Protein AF-A0A328P4G7-F1 (afdb_monomer_lite)

pLDDT: mean 78.97, std 15.6, range [40.06, 94.94]

Foldseek 3Di:
DDDDDPPCDDDDLRPDDPVVNVVVVVVVVVCCVVVVVDDDDDPVNVVVVVVVVCVVVVVPVVVVVVVVVVVVVVVVVVVDDPPDDPDDDDDDDDDD

InterPro domains:
  IPR019626 Stress-induced protein, KGG, repeat [PF10685] (12-33)
  IPR052590 Stress and Virulence-Associated Domain-Containing Protein [PTHR36569] (12-79)

Structure (mmCIF, N/CA/C/O backbone):
data_AF-A0A328P4G7-F1
#
_entry.id   AF-A0A328P4G7-F1
#
loop_
_atom_site.group_PDB
_atom_site.id
_atom_site.type_symbol
_atom_site.label_atom_id
_atom_site.label_alt_id
_atom_site.label_comp_id
_atom_site.label_asym_id
_atom_site.label_entity_id
_atom_site.label_seq_id
_atom_site.pdbx_PDB_ins_code
_atom_site.Cartn_x
_atom_site.Cartn_y
_atom_site.Cartn_z
_atom_site.occupancy
_atom_site.B_iso_or_equiv
_atom_site.auth_seq_id
_atom_site.auth_comp_id
_atom_site.auth_asym_id
_atom_site.auth_atom_id
_atom_site.pdbx_PDB_model_num
ATOM 1 N N . MET A 1 1 ? -49.061 -18.918 -5.883 1.00 46.47 1 MET A N 1
ATOM 2 C CA . MET A 1 1 ? -48.105 -18.545 -4.818 1.00 46.47 1 MET A CA 1
ATOM 3 C C . MET A 1 1 ? -47.323 -17.328 -5.296 1.00 46.47 1 MET A C 1
ATOM 5 O O . MET A 1 1 ? -46.597 -17.487 -6.269 1.00 46.47 1 MET A O 1
ATOM 9 N N . PRO A 1 2 ? -47.506 -16.120 -4.735 1.00 51.59 2 PRO A N 1
ATOM 10 C CA . PRO A 1 2 ? -46.728 -14.963 -5.164 1.00 51.59 2 PRO A CA 1
ATOM 11 C C . PRO A 1 2 ? -45.324 -15.017 -4.541 1.00 51.59 2 PRO A C 1
ATOM 13 O O . PRO A 1 2 ? -45.171 -15.160 -3.329 1.00 51.59 2 PRO A O 1
ATOM 16 N N . THR A 1 3 ? -44.297 -14.942 -5.385 1.00 59.88 3 THR A N 1
ATOM 17 C CA . THR A 1 3 ? -42.884 -14.821 -5.008 1.00 59.88 3 THR A CA 1
ATOM 18 C C . THR A 1 3 ? -42.617 -13.421 -4.467 1.00 59.88 3 THR A C 1
ATOM 20 O O . THR A 1 3 ? -42.698 -12.443 -5.210 1.00 59.88 3 THR A O 1
ATOM 23 N N . GLN A 1 4 ? -42.303 -13.323 -3.176 1.00 60.50 4 GLN A N 1
ATOM 24 C CA . GLN A 1 4 ? -41.959 -12.057 -2.536 1.00 60.50 4 GLN A CA 1
ATOM 25 C C . GLN A 1 4 ? -40.617 -11.550 -3.075 1.00 60.50 4 GLN A C 1
ATOM 27 O O . GLN A 1 4 ? -39.563 -12.150 -2.860 1.00 60.50 4 GLN A O 1
ATOM 32 N N . ASN A 1 5 ? -40.681 -10.431 -3.791 1.00 59.50 5 ASN A N 1
ATOM 33 C CA . ASN A 1 5 ? -39.534 -9.675 -4.262 1.00 59.50 5 ASN A CA 1
ATOM 34 C C . ASN A 1 5 ? -38.785 -9.123 -3.038 1.00 59.50 5 ASN A C 1
ATOM 36 O O . ASN A 1 5 ? -39.281 -8.232 -2.348 1.00 59.50 5 ASN A O 1
ATOM 40 N N . THR A 1 6 ? -37.624 -9.699 -2.721 1.00 64.19 6 THR A N 1
ATOM 41 C CA . THR A 1 6 ? -36.799 -9.249 -1.595 1.00 64.19 6 THR A CA 1
ATOM 42 C C . THR A 1 6 ? -36.112 -7.959 -2.018 1.00 64.19 6 THR A C 1
ATOM 44 O O . THR A 1 6 ? -35.020 -7.980 -2.580 1.00 64.19 6 THR A O 1
ATOM 47 N N . SER A 1 7 ? -36.761 -6.821 -1.772 1.00 64.81 7 SER A N 1
ATOM 48 C CA . SER A 1 7 ? -36.073 -5.537 -1.773 1.00 64.81 7 SER A CA 1
ATOM 49 C C . SER A 1 7 ? -34.924 -5.640 -0.768 1.00 64.81 7 SER A C 1
ATOM 51 O O . SER A 1 7 ? -35.130 -5.819 0.435 1.00 64.81 7 SER A O 1
ATOM 53 N N . LEU A 1 8 ? -33.694 -5.638 -1.285 1.00 68.62 8 LEU A N 1
ATOM 54 C CA . LEU A 1 8 ? -32.462 -5.737 -0.507 1.00 68.62 8 LEU A CA 1
ATOM 55 C C . LEU A 1 8 ? -32.277 -4.440 0.283 1.00 68.62 8 LEU A C 1
ATOM 57 O O . LEU A 1 8 ? -31.490 -3.572 -0.083 1.00 68.62 8 LEU A O 1
ATOM 61 N N . THR A 1 9 ? -33.040 -4.284 1.363 1.00 80.06 9 THR A N 1
ATOM 62 C CA . THR A 1 9 ? -32.772 -3.250 2.353 1.00 80.06 9 THR A CA 1
ATOM 63 C C . THR A 1 9 ? -31.402 -3.543 2.967 1.00 80.06 9 THR A C 1
ATOM 65 O O . THR A 1 9 ? -31.175 -4.669 3.432 1.00 80.06 9 THR A O 1
ATOM 68 N N . PRO A 1 10 ? -30.460 -2.580 2.939 1.00 80.38 10 PRO A N 1
ATOM 69 C CA . PRO A 1 10 ? -29.158 -2.767 3.557 1.00 80.38 10 PRO A CA 1
ATOM 70 C C . PRO A 1 10 ? -29.364 -3.090 5.036 1.00 80.38 10 PRO A C 1
ATOM 72 O O . PRO A 1 10 ? -30.154 -2.438 5.720 1.00 80.38 10 PRO A O 1
ATOM 75 N N . ARG A 1 11 ? -28.672 -4.112 5.539 1.00 86.50 11 ARG A N 1
ATOM 76 C CA . ARG A 1 11 ? -28.688 -4.495 6.957 1.00 86.50 11 ARG A CA 1
ATOM 77 C C . ARG A 1 11 ? -27.269 -4.754 7.445 1.00 86.50 11 ARG A C 1
ATOM 79 O O . ARG A 1 11 ? -26.370 -5.050 6.657 1.00 86.50 11 ARG A O 1
ATOM 86 N N . GLY A 1 12 ? -27.080 -4.661 8.759 1.00 87.62 12 GLY A N 1
ATOM 87 C CA . GLY A 1 12 ? -25.794 -4.928 9.399 1.00 87.62 12 GLY A CA 1
ATOM 88 C C . GLY A 1 12 ? -24.709 -3.969 8.914 1.00 87.62 12 GLY A C 1
ATOM 89 O O . GLY A 1 12 ? -24.922 -2.763 8.854 1.00 87.62 12 GLY A O 1
ATOM 90 N N . PHE A 1 13 ? -23.552 -4.509 8.540 1.00 88.31 13 PHE A N 1
ATOM 91 C CA . PHE A 1 13 ? -22.376 -3.729 8.146 1.00 88.31 13 PHE A CA 1
ATOM 92 C C . PHE A 1 13 ? -22.599 -2.811 6.936 1.00 88.31 13 PHE A C 1
ATOM 94 O O . PHE A 1 13 ? -21.958 -1.770 6.824 1.00 88.31 13 PHE A O 1
ATOM 101 N N . ALA A 1 14 ? -23.510 -3.190 6.036 1.00 87.75 14 ALA A N 1
ATOM 102 C CA . ALA A 1 14 ? -23.858 -2.406 4.854 1.00 87.75 14 ALA A CA 1
ATOM 103 C C . ALA A 1 14 ? -24.842 -1.260 5.154 1.00 87.75 14 ALA A C 1
ATOM 105 O O . ALA A 1 14 ? -24.999 -0.371 4.327 1.00 87.75 14 ALA A O 1
ATOM 106 N N . ALA A 1 15 ? -25.511 -1.291 6.312 1.00 90.44 15 ALA A N 1
ATOM 107 C CA . ALA A 1 15 ? -26.433 -0.246 6.759 1.00 90.44 15 ALA A CA 1
ATOM 108 C C . ALA A 1 15 ? -25.785 0.774 7.710 1.00 90.44 15 ALA A C 1
ATOM 110 O O . ALA A 1 15 ? -26.448 1.720 8.120 1.00 90.44 15 ALA A O 1
ATOM 111 N N . MET A 1 16 ? -24.531 0.551 8.113 1.00 90.81 16 MET A N 1
ATOM 112 C CA . MET A 1 16 ? -23.798 1.448 9.008 1.00 90.81 16 MET A CA 1
ATOM 113 C C . MET A 1 16 ? -23.273 2.679 8.268 1.00 90.81 16 MET A C 1
ATOM 115 O O . MET A 1 16 ? -23.013 2.628 7.066 1.00 90.81 16 MET A O 1
ATOM 119 N N . ASP A 1 17 ? -23.018 3.750 9.020 1.00 92.81 17 ASP A N 1
ATOM 120 C CA . ASP A 1 17 ? -22.293 4.919 8.528 1.00 92.81 17 ASP A CA 1
ATOM 121 C C . ASP A 1 17 ? -20.901 4.544 8.003 1.00 92.81 17 ASP A C 1
ATOM 123 O O . ASP A 1 17 ? -20.190 3.711 8.581 1.00 92.81 17 ASP A O 1
ATOM 127 N N . SER A 1 18 ? -20.475 5.202 6.925 1.00 92.25 18 SER A N 1
ATOM 128 C CA . SER A 1 18 ? -19.216 4.905 6.230 1.00 92.25 18 SER A CA 1
ATOM 129 C C . SER A 1 18 ? -17.981 5.058 7.117 1.00 92.25 18 SER A C 1
ATOM 131 O O . SER A 1 18 ? -17.021 4.296 6.987 1.00 92.25 18 SER A O 1
ATOM 133 N N . GLU A 1 19 ? -17.991 6.021 8.041 1.00 93.50 19 GLU A N 1
ATOM 134 C CA . GLU A 1 19 ? -16.887 6.218 8.986 1.00 93.50 19 GLU A CA 1
ATOM 135 C C . GLU A 1 19 ? -16.759 5.039 9.948 1.00 93.50 19 GLU A C 1
ATOM 137 O O . GLU A 1 19 ? -15.677 4.466 10.095 1.00 93.50 19 GLU A O 1
ATOM 142 N N . ARG A 1 20 ? -17.885 4.603 10.521 1.00 92.25 20 ARG A N 1
ATOM 143 C CA . ARG A 1 20 ? -17.940 3.446 11.415 1.00 92.25 20 ARG A CA 1
ATOM 144 C C . ARG A 1 20 ? -17.553 2.162 10.684 1.00 92.25 20 ARG A C 1
ATOM 146 O O . ARG A 1 20 ? -16.812 1.337 11.218 1.00 92.25 20 ARG A O 1
ATOM 153 N N . GLN A 1 21 ? -17.998 2.006 9.439 1.00 94.62 21 GLN A N 1
ATOM 154 C CA . GLN A 1 21 ? -17.629 0.882 8.583 1.00 94.62 21 GLN A CA 1
ATOM 155 C C . GLN A 1 21 ? -16.111 0.827 8.345 1.00 94.62 21 GLN A C 1
ATOM 157 O O . GLN A 1 21 ? -15.487 -0.232 8.472 1.00 94.62 21 GLN A O 1
ATOM 162 N N . ARG A 1 22 ? -15.490 1.972 8.044 1.00 94.44 22 ARG A N 1
ATOM 163 C CA . ARG A 1 22 ? -14.039 2.087 7.853 1.00 94.44 22 ARG A CA 1
ATOM 164 C C . ARG A 1 22 ? -13.270 1.778 9.133 1.00 94.44 22 ARG A C 1
ATOM 166 O O . ARG A 1 22 ? -12.260 1.078 9.077 1.00 94.44 22 ARG A O 1
ATOM 173 N N . GLU A 1 23 ? -13.738 2.280 10.269 1.00 94.94 23 GLU A N 1
ATOM 174 C CA . GLU A 1 23 ? -13.122 2.024 11.568 1.00 94.94 23 GLU A CA 1
ATO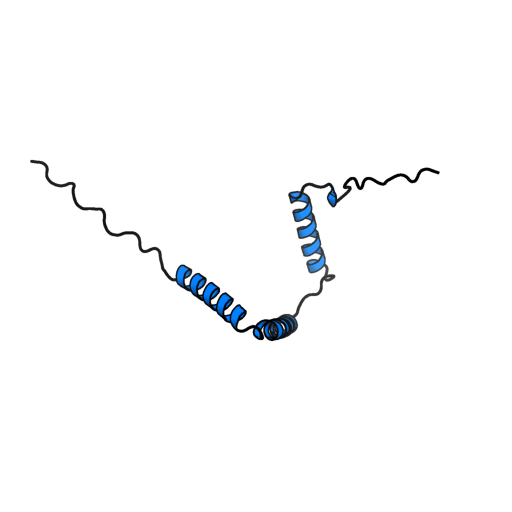M 175 C C . GLU A 1 23 ? -13.131 0.529 11.902 1.00 94.94 23 GLU A C 1
ATOM 177 O O . GLU A 1 23 ? -12.074 -0.051 12.159 1.00 94.94 23 GLU A O 1
ATOM 182 N N . ILE A 1 24 ? -14.291 -0.124 11.798 1.00 92.69 24 ILE A N 1
ATOM 183 C CA . ILE A 1 24 ? -14.422 -1.565 12.043 1.00 92.69 24 ILE A CA 1
ATOM 184 C C . ILE A 1 24 ? -13.555 -2.365 11.061 1.00 92.69 24 ILE A C 1
ATOM 186 O O . ILE A 1 24 ? -12.853 -3.285 11.478 1.00 92.69 24 ILE A O 1
ATOM 190 N N . SER A 1 25 ? -13.530 -1.986 9.777 1.00 93.38 25 SER A N 1
ATOM 191 C CA . SER A 1 25 ? -12.669 -2.630 8.770 1.00 93.38 25 SER A CA 1
ATOM 192 C C . SER A 1 25 ? -11.185 -2.509 9.134 1.00 93.38 25 SER A C 1
ATOM 194 O O . SER A 1 25 ? -10.426 -3.473 9.040 1.00 93.38 25 SER A O 1
ATOM 196 N N . SER A 1 26 ? -10.769 -1.328 9.597 1.00 93.31 26 SER A N 1
ATOM 197 C CA . SER A 1 26 ? -9.400 -1.050 10.035 1.00 93.31 26 SER A CA 1
ATOM 198 C C . SER A 1 26 ? -9.018 -1.846 11.287 1.00 93.31 26 SER A C 1
ATOM 200 O O . SER A 1 26 ? -7.903 -2.361 11.390 1.00 93.31 26 SER A O 1
ATOM 202 N N . ILE A 1 27 ? -9.932 -1.977 12.251 1.00 93.62 27 ILE A N 1
ATOM 203 C CA . ILE A 1 27 ? -9.723 -2.790 13.457 1.00 93.62 27 ILE A CA 1
ATOM 204 C C . ILE A 1 27 ? -9.621 -4.273 13.085 1.00 93.62 27 ILE A C 1
ATOM 206 O O . ILE A 1 27 ? -8.676 -4.931 13.512 1.00 93.62 27 ILE A O 1
ATOM 210 N N . GLY A 1 28 ? -10.523 -4.781 12.242 1.00 90.44 28 GLY A N 1
ATOM 211 C CA . GLY A 1 28 ? -10.512 -6.174 11.790 1.00 90.44 28 GLY A CA 1
ATOM 212 C C . GLY A 1 28 ? -9.224 -6.549 11.052 1.00 90.44 28 GLY A C 1
ATOM 213 O O . GLY A 1 28 ? -8.618 -7.576 11.354 1.00 90.44 28 GLY A O 1
ATOM 214 N N . GLY A 1 29 ? -8.744 -5.682 10.154 1.00 87.69 29 GLY A N 1
ATOM 215 C CA . GLY A 1 29 ? -7.473 -5.889 9.454 1.00 87.69 29 GLY A CA 1
ATOM 216 C C . GLY A 1 29 ? -6.266 -5.913 10.399 1.00 87.69 29 GLY A C 1
ATOM 217 O O . GLY A 1 29 ? -5.410 -6.793 10.297 1.00 87.69 29 GLY A O 1
ATOM 218 N N . ARG A 1 30 ? -6.215 -4.989 11.369 1.00 88.00 30 ARG A N 1
ATOM 219 C CA . ARG A 1 30 ? -5.157 -4.967 12.394 1.00 88.00 30 ARG A CA 1
ATOM 220 C C . ARG A 1 30 ? -5.201 -6.202 13.289 1.00 88.00 30 ARG A C 1
ATOM 222 O O . ARG A 1 30 ? -4.153 -6.779 13.562 1.00 88.00 30 ARG A O 1
ATOM 229 N N . ALA A 1 31 ? -6.391 -6.630 13.702 1.00 87.44 31 ALA A N 1
ATOM 230 C CA . ALA A 1 31 ? -6.581 -7.818 14.526 1.00 87.44 31 ALA A CA 1
ATOM 231 C C . ALA A 1 31 ? -6.152 -9.101 13.795 1.00 87.44 31 ALA A C 1
ATOM 233 O O . ALA A 1 31 ? -5.447 -9.919 14.378 1.00 87.44 31 ALA A O 1
ATOM 234 N N . ALA A 1 32 ? -6.496 -9.253 12.512 1.00 87.56 32 ALA A N 1
ATOM 235 C CA . ALA A 1 32 ? -6.078 -10.403 11.705 1.00 87.56 32 ALA A CA 1
ATOM 236 C C . ALA A 1 32 ? -4.548 -10.494 11.560 1.00 87.56 32 ALA A C 1
ATOM 238 O O . ALA A 1 32 ? -3.977 -11.585 11.640 1.00 87.56 32 ALA A O 1
ATO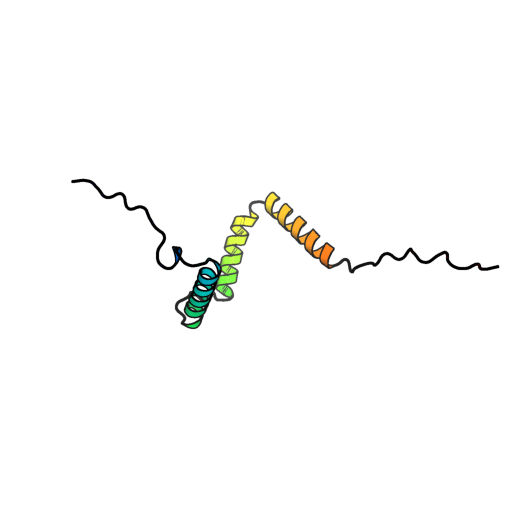M 239 N N . HIS A 1 33 ? -3.876 -9.349 11.396 1.00 81.00 33 HIS A N 1
ATOM 240 C CA . HIS A 1 33 ? -2.415 -9.281 11.390 1.00 81.00 33 HIS A CA 1
ATOM 241 C C . HIS A 1 33 ? -1.799 -9.566 12.762 1.00 81.00 33 HIS A C 1
ATOM 243 O O . HIS A 1 33 ? -0.837 -10.326 12.841 1.00 81.00 33 HIS A O 1
ATOM 249 N N . ALA A 1 34 ? -2.345 -8.987 13.834 1.00 83.81 34 ALA A N 1
ATOM 250 C CA . ALA A 1 34 ? -1.850 -9.197 15.193 1.00 83.81 34 ALA A CA 1
ATOM 251 C C . ALA A 1 34 ? -2.029 -10.652 15.658 1.00 83.81 34 ALA A C 1
ATOM 253 O O . ALA A 1 34 ? -1.139 -11.211 16.289 1.00 83.81 34 ALA A O 1
ATOM 254 N N . GLY A 1 35 ? -3.152 -11.278 15.303 1.00 85.44 35 GLY A N 1
ATOM 255 C CA . GLY A 1 35 ? -3.477 -12.661 15.646 1.00 85.44 35 GLY A CA 1
ATOM 256 C C . GLY A 1 35 ? -2.842 -13.713 14.735 1.00 85.44 35 GLY A C 1
ATOM 257 O O . GLY A 1 35 ? -3.202 -14.879 14.849 1.00 85.44 35 GLY A O 1
ATOM 258 N N . GLY A 1 36 ? -1.969 -13.335 13.795 1.00 79.00 36 GLY A N 1
ATOM 259 C CA . GLY A 1 36 ? -1.239 -14.279 12.936 1.00 79.00 36 GLY A CA 1
ATOM 260 C C . GLY A 1 36 ? -2.084 -15.036 11.903 1.00 79.00 36 GLY A C 1
ATOM 261 O O . GLY A 1 36 ? -1.577 -15.950 11.263 1.00 79.00 36 GLY A O 1
ATOM 262 N N . HIS A 1 37 ? -3.353 -14.664 11.716 1.00 78.62 37 HIS A N 1
ATOM 263 C CA . HIS A 1 37 ? -4.229 -15.274 10.708 1.00 78.62 37 HIS A CA 1
ATOM 264 C C . HIS A 1 37 ? -3.985 -14.687 9.310 1.00 78.62 37 HIS A C 1
ATOM 266 O O . HIS A 1 37 ? -4.324 -15.303 8.301 1.00 78.62 37 HIS A O 1
ATOM 272 N N . ALA A 1 38 ? -3.409 -13.485 9.237 1.00 80.69 38 ALA A N 1
ATOM 273 C CA . ALA A 1 38 ? -3.032 -12.863 7.978 1.00 80.69 38 ALA A CA 1
ATOM 274 C C . ALA A 1 38 ? -1.650 -13.336 7.503 1.00 80.69 38 ALA A C 1
ATOM 276 O O . ALA A 1 38 ? -0.707 -13.443 8.289 1.00 80.69 38 ALA A O 1
ATOM 277 N N . HIS A 1 39 ? -1.514 -13.527 6.188 1.00 78.94 39 HIS A N 1
ATOM 278 C CA . HIS A 1 39 ? -0.227 -13.799 5.555 1.00 78.94 39 HIS A CA 1
ATOM 279 C C . HIS A 1 39 ? 0.737 -12.631 5.792 1.00 78.94 39 HIS A C 1
ATOM 281 O O . HIS A 1 39 ? 0.474 -11.491 5.392 1.00 78.94 39 HIS A O 1
ATOM 287 N N . ARG A 1 40 ? 1.869 -12.912 6.439 1.00 79.44 40 ARG A N 1
ATOM 288 C CA . ARG A 1 40 ? 2.935 -11.937 6.647 1.00 79.44 40 ARG A CA 1
ATOM 289 C C . ARG A 1 40 ? 3.996 -12.153 5.586 1.00 79.44 40 ARG A C 1
ATOM 291 O O . ARG A 1 40 ? 4.753 -13.111 5.669 1.00 79.44 40 ARG A O 1
ATOM 298 N N . PHE A 1 41 ? 4.069 -11.236 4.629 1.00 80.25 41 PHE A N 1
ATOM 299 C CA . PHE A 1 41 ? 5.122 -11.291 3.626 1.00 80.25 41 PHE A CA 1
ATOM 300 C C . PHE A 1 41 ? 6.487 -11.160 4.288 1.00 80.25 41 PHE A C 1
ATOM 302 O O . PHE A 1 41 ? 6.748 -10.204 5.026 1.00 80.25 41 PHE A O 1
ATOM 309 N N . THR A 1 42 ? 7.364 -12.107 3.994 1.00 88.44 42 THR A N 1
ATOM 310 C CA . THR A 1 42 ? 8.783 -11.940 4.292 1.00 88.44 42 THR A CA 1
ATOM 311 C C . THR A 1 42 ? 9.385 -10.899 3.344 1.00 88.44 42 THR A C 1
ATOM 313 O O . THR A 1 42 ? 8.866 -10.637 2.254 1.00 88.44 42 THR A O 1
ATOM 316 N N . SER A 1 43 ? 10.514 -10.296 3.724 1.00 89.00 43 SER A N 1
ATOM 317 C CA . SER A 1 43 ? 11.232 -9.362 2.843 1.00 89.00 43 SER A CA 1
ATOM 318 C C . SER A 1 43 ? 11.610 -10.004 1.503 1.00 89.00 43 SER A C 1
ATOM 320 O O . SER A 1 43 ? 11.642 -9.332 0.471 1.00 89.00 43 SER A O 1
ATOM 322 N N . GLU A 1 44 ? 11.880 -11.310 1.503 1.00 89.44 44 GLU A N 1
ATOM 323 C CA . GLU A 1 44 ? 12.197 -12.069 0.299 1.00 89.44 44 GLU A CA 1
ATOM 324 C C . GLU A 1 44 ? 10.976 -12.236 -0.613 1.00 89.44 44 GLU A C 1
ATOM 326 O O . GLU A 1 44 ? 11.063 -11.958 -1.812 1.00 89.44 44 GLU A O 1
ATOM 331 N N . GLU A 1 45 ? 9.823 -12.594 -0.050 1.00 88.62 45 GLU A N 1
ATOM 332 C CA . GLU A 1 45 ? 8.562 -12.713 -0.788 1.00 88.62 45 GLU A CA 1
ATOM 333 C C . GLU A 1 45 ? 8.105 -11.375 -1.360 1.00 88.62 45 GLU A C 1
ATOM 335 O O . GLU A 1 45 ? 7.728 -11.303 -2.531 1.00 88.62 45 GLU A O 1
ATOM 340 N N . ALA A 1 46 ? 8.200 -10.297 -0.577 1.00 91.12 46 ALA A N 1
ATOM 341 C CA . ALA A 1 46 ? 7.896 -8.951 -1.049 1.00 91.12 46 ALA A CA 1
ATOM 342 C C . ALA A 1 46 ? 8.778 -8.580 -2.253 1.00 91.12 46 ALA A C 1
ATOM 344 O O . ALA A 1 46 ? 8.298 -8.035 -3.250 1.00 91.12 46 ALA A O 1
ATOM 345 N N . ARG A 1 47 ? 10.066 -8.946 -2.210 1.00 91.44 47 ARG A N 1
ATOM 346 C CA . ARG A 1 47 ? 11.003 -8.731 -3.318 1.00 91.44 47 ARG A CA 1
ATOM 347 C C . ARG A 1 47 ? 10.668 -9.596 -4.529 1.00 91.44 47 ARG A C 1
ATOM 349 O O . ARG A 1 47 ? 10.740 -9.106 -5.654 1.00 91.44 47 ARG A O 1
ATOM 356 N N . ALA A 1 48 ? 10.302 -10.860 -4.332 1.00 91.75 48 ALA A N 1
ATOM 357 C CA . ALA A 1 48 ? 9.906 -11.759 -5.411 1.00 91.75 48 ALA A CA 1
ATOM 358 C C . ALA A 1 48 ? 8.620 -11.283 -6.105 1.00 91.75 48 ALA A C 1
ATOM 360 O O . ALA A 1 48 ? 8.584 -11.202 -7.336 1.00 91.75 48 ALA A O 1
ATOM 361 N N . ALA A 1 49 ? 7.610 -10.887 -5.329 1.00 91.12 49 ALA A N 1
ATOM 362 C CA . ALA A 1 49 ? 6.376 -10.297 -5.831 1.00 91.12 49 ALA A CA 1
ATOM 363 C C . ALA A 1 49 ? 6.649 -8.984 -6.579 1.00 91.12 49 ALA A C 1
ATOM 365 O O . ALA A 1 49 ? 6.173 -8.808 -7.700 1.00 91.12 49 ALA A O 1
ATOM 366 N N . GLY A 1 50 ? 7.491 -8.109 -6.019 1.00 90.81 50 GLY A N 1
ATOM 367 C CA . GLY A 1 50 ? 7.920 -6.870 -6.668 1.00 90.81 50 GLY A CA 1
ATOM 368 C C . GLY A 1 50 ? 8.639 -7.112 -7.996 1.00 90.81 50 GLY A C 1
ATOM 369 O O . GLY A 1 50 ? 8.316 -6.471 -8.992 1.00 90.81 50 GLY A O 1
ATOM 370 N N . ARG A 1 51 ? 9.556 -8.088 -8.058 1.00 93.25 51 ARG A N 1
ATOM 371 C CA . ARG A 1 51 ? 10.219 -8.489 -9.313 1.00 93.25 51 ARG A CA 1
ATOM 372 C C . ARG A 1 51 ? 9.221 -9.008 -10.346 1.00 93.25 51 ARG A C 1
ATOM 374 O O . ARG A 1 51 ? 9.328 -8.639 -11.510 1.00 93.25 51 ARG A O 1
ATOM 381 N N . LYS A 1 52 ? 8.257 -9.838 -9.934 1.00 93.25 52 LYS A N 1
ATOM 382 C CA . LYS A 1 52 ? 7.224 -10.401 -10.820 1.00 93.25 52 LYS A CA 1
ATOM 383 C C . LYS A 1 52 ? 6.275 -9.325 -11.357 1.00 93.25 52 LYS A C 1
ATOM 385 O O . LYS A 1 52 ? 5.963 -9.323 -12.542 1.00 93.25 52 LYS A O 1
ATOM 390 N N . GLY A 1 53 ? 5.832 -8.404 -10.505 1.00 88.88 53 GLY A N 1
ATOM 391 C CA . GLY A 1 53 ? 5.001 -7.273 -10.925 1.00 88.88 53 GLY A CA 1
ATOM 392 C C . GLY A 1 53 ? 5.774 -6.316 -11.830 1.00 88.88 53 GLY A C 1
ATOM 393 O O . GLY A 1 53 ? 5.293 -5.935 -12.894 1.00 88.88 53 GLY A O 1
ATOM 394 N N . GLY A 1 54 ? 7.014 -6.004 -11.453 1.00 88.69 54 GLY A N 1
ATOM 395 C CA . GLY A 1 54 ? 7.908 -5.160 -12.236 1.00 88.69 54 GLY A CA 1
ATOM 396 C C . GLY A 1 54 ? 8.197 -5.731 -13.622 1.00 88.69 54 GLY A C 1
ATOM 397 O O . GLY A 1 54 ? 8.150 -4.984 -14.588 1.00 88.69 54 GLY A O 1
ATOM 398 N N . SER A 1 55 ? 8.432 -7.041 -13.751 1.00 87.88 55 SER A N 1
ATOM 399 C CA . SER A 1 55 ? 8.682 -7.684 -15.050 1.00 87.88 55 SER A CA 1
ATOM 400 C C . SER A 1 55 ? 7.446 -7.771 -15.948 1.00 87.88 55 SER A C 1
ATOM 402 O O . SER A 1 55 ? 7.581 -7.796 -17.172 1.00 87.88 55 SER A O 1
ATOM 404 N N . ALA A 1 56 ? 6.245 -7.815 -15.366 1.00 86.38 56 ALA A N 1
ATOM 405 C CA . ALA A 1 56 ? 4.998 -7.749 -16.121 1.00 86.38 56 ALA A CA 1
ATOM 406 C C . ALA A 1 56 ? 4.765 -6.338 -16.680 1.00 86.38 56 ALA A C 1
ATOM 408 O O . ALA A 1 56 ? 4.458 -6.178 -17.860 1.00 86.38 56 ALA A O 1
ATOM 409 N N . VAL A 1 57 ? 4.961 -5.322 -15.839 1.00 85.44 57 VAL A N 1
ATOM 410 C CA . VAL A 1 57 ? 4.677 -3.919 -16.155 1.00 85.44 57 VAL A CA 1
ATOM 411 C C . VAL A 1 57 ? 5.780 -3.274 -17.011 1.00 85.44 57 VAL A C 1
ATOM 413 O O . VAL A 1 57 ? 5.489 -2.428 -17.851 1.00 85.44 57 VAL A O 1
ATOM 416 N N . SER A 1 58 ? 7.040 -3.701 -16.874 1.00 84.94 58 SER A N 1
ATOM 417 C CA . SER A 1 58 ? 8.180 -3.128 -17.612 1.00 84.94 58 SER A CA 1
ATOM 418 C C . SER A 1 58 ? 8.178 -3.409 -19.117 1.00 84.94 58 SER A C 1
ATOM 420 O O . SER A 1 58 ? 8.962 -2.807 -19.852 1.00 84.94 58 SER A O 1
ATOM 422 N N . ARG A 1 59 ? 7.306 -4.306 -19.591 1.00 88.31 59 ARG A N 1
ATOM 423 C CA . ARG A 1 59 ? 7.129 -4.591 -21.023 1.00 88.31 59 ARG A CA 1
ATOM 424 C C . ARG A 1 59 ? 6.568 -3.386 -21.780 1.00 88.31 59 ARG A C 1
ATOM 426 O O . ARG A 1 59 ? 6.895 -3.209 -22.952 1.00 88.31 59 ARG A O 1
ATOM 433 N N . ASP A 1 60 ? 5.783 -2.545 -21.110 1.00 91.50 60 ASP A N 1
ATOM 434 C CA . ASP A 1 60 ? 5.258 -1.304 -21.674 1.00 91.50 60 ASP A CA 1
ATOM 435 C C . ASP A 1 60 ? 6.228 -0.140 -21.423 1.00 91.50 60 ASP A C 1
ATOM 437 O O . ASP A 1 60 ? 6.215 0.537 -20.390 1.00 91.50 60 ASP A O 1
ATOM 441 N N . ARG A 1 61 ? 7.105 0.092 -22.402 1.00 87.38 61 ARG A N 1
ATOM 442 C CA . ARG A 1 61 ? 8.118 1.152 -22.334 1.00 87.38 61 ARG A CA 1
ATOM 443 C C . ARG A 1 61 ? 7.517 2.557 -22.315 1.00 87.38 61 ARG A C 1
ATOM 445 O O . ARG A 1 61 ? 8.086 3.439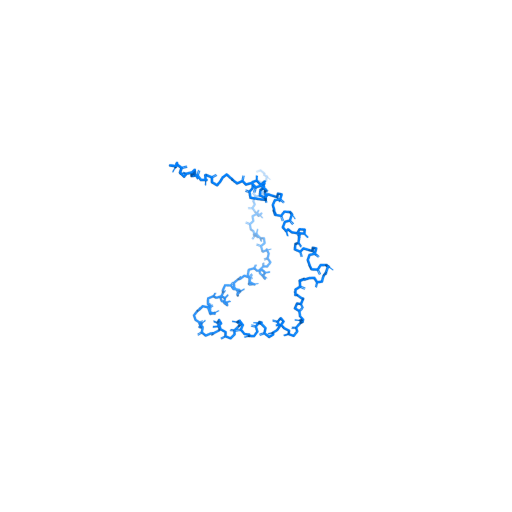 -21.670 1.00 87.38 61 ARG A O 1
ATOM 452 N N . GLU A 1 62 ? 6.397 2.783 -22.995 1.00 89.88 62 GLU A N 1
ATOM 453 C CA . GLU A 1 62 ? 5.772 4.106 -23.080 1.00 89.88 62 GLU A CA 1
ATOM 454 C C . GLU A 1 62 ? 5.120 4.492 -21.747 1.00 89.88 62 GLU A C 1
ATOM 456 O O . GLU A 1 62 ? 5.317 5.606 -21.236 1.00 89.88 62 GLU A O 1
ATOM 461 N N . HIS A 1 63 ? 4.431 3.537 -21.122 1.00 90.25 63 HIS A N 1
ATOM 462 C CA . HIS A 1 63 ? 3.895 3.685 -19.777 1.00 90.25 63 HIS A CA 1
ATOM 463 C C . HIS A 1 63 ? 5.008 3.937 -18.747 1.00 90.25 63 HIS A C 1
ATOM 465 O O . HIS A 1 63 ? 4.911 4.875 -17.947 1.00 90.25 63 HIS A O 1
ATOM 471 N N . MET A 1 64 ? 6.112 3.178 -18.810 1.00 90.25 64 MET A N 1
ATOM 472 C CA . MET A 1 64 ? 7.268 3.375 -17.921 1.00 90.25 64 MET A CA 1
ATOM 473 C C . MET A 1 64 ? 7.907 4.751 -18.086 1.00 90.25 64 MET A C 1
ATOM 475 O O . MET A 1 64 ? 8.214 5.410 -17.089 1.00 90.25 64 MET A O 1
ATOM 479 N N . ALA A 1 65 ? 8.056 5.231 -19.321 1.00 91.69 65 ALA A N 1
ATOM 480 C CA . ALA A 1 65 ? 8.570 6.570 -19.581 1.00 91.69 65 ALA A CA 1
ATOM 481 C C . ALA A 1 65 ? 7.654 7.652 -18.986 1.00 91.69 65 ALA A C 1
ATOM 483 O O . ALA A 1 65 ? 8.130 8.632 -18.409 1.00 91.69 65 ALA A O 1
ATOM 484 N N . THR A 1 66 ? 6.337 7.471 -19.076 1.00 91.94 66 THR A N 1
ATOM 485 C CA . THR A 1 66 ? 5.352 8.410 -18.525 1.00 91.94 66 THR A CA 1
ATOM 486 C C . THR A 1 66 ? 5.388 8.457 -16.998 1.00 91.94 66 THR A C 1
ATOM 488 O O . THR A 1 66 ? 5.461 9.550 -16.427 1.00 91.94 66 THR A O 1
ATOM 491 N N . ILE A 1 67 ? 5.423 7.300 -16.328 1.00 90.25 67 ILE A N 1
ATOM 492 C CA . ILE A 1 67 ? 5.578 7.226 -14.866 1.00 90.25 67 ILE A CA 1
ATOM 493 C C . ILE A 1 67 ? 6.916 7.834 -14.434 1.00 90.25 67 ILE A C 1
ATOM 495 O O . ILE A 1 67 ? 6.946 8.658 -13.519 1.00 90.25 67 ILE A O 1
ATOM 499 N N . GLY A 1 68 ? 8.012 7.488 -15.115 1.00 90.50 68 GLY A N 1
ATOM 500 C CA . GLY A 1 68 ? 9.348 8.004 -14.816 1.00 90.50 68 GLY A CA 1
ATOM 501 C C . GLY A 1 68 ? 9.436 9.526 -14.942 1.00 90.50 68 GLY A C 1
ATOM 502 O O . GLY A 1 68 ? 9.948 10.192 -14.041 1.00 90.50 68 GLY A O 1
ATOM 503 N N . ARG A 1 69 ? 8.863 10.104 -16.007 1.00 92.50 69 ARG A N 1
ATOM 504 C CA . ARG A 1 69 ? 8.757 11.565 -16.170 1.00 92.50 69 ARG A CA 1
ATOM 505 C C . ARG A 1 69 ? 7.955 12.204 -15.040 1.00 92.50 69 ARG A C 1
ATOM 507 O O . ARG A 1 69 ? 8.386 13.220 -14.497 1.00 92.50 69 ARG A O 1
ATOM 514 N N . ARG A 1 70 ? 6.815 11.617 -14.661 1.00 92.00 70 ARG A N 1
ATOM 515 C CA . ARG A 1 70 ? 5.974 12.125 -13.566 1.00 92.00 70 ARG A CA 1
ATOM 516 C C . ARG A 1 70 ? 6.721 12.104 -12.232 1.00 92.00 70 ARG A C 1
ATOM 518 O O . ARG A 1 70 ? 6.792 13.136 -11.573 1.00 92.00 70 ARG A O 1
ATOM 525 N N . GLY A 1 71 ? 7.332 10.975 -11.873 1.00 91.12 71 GLY A N 1
ATOM 526 C CA . GLY A 1 71 ? 8.135 10.855 -10.652 1.00 91.12 71 GLY A CA 1
ATOM 527 C C . GLY A 1 71 ? 9.330 11.811 -10.648 1.00 91.12 71 GLY A C 1
ATOM 528 O O . GLY A 1 71 ? 9.620 12.443 -9.635 1.00 91.12 71 GLY A O 1
ATOM 529 N N . GLY A 1 72 ? 9.964 11.990 -11.811 1.00 90.25 72 GLY A N 1
ATOM 530 C CA . GLY A 1 72 ? 11.045 12.946 -12.028 1.00 90.25 72 GLY A CA 1
ATOM 531 C C . GLY A 1 72 ? 10.652 14.400 -11.758 1.00 90.25 72 GLY A C 1
ATOM 532 O O . GLY A 1 72 ? 11.418 15.123 -11.127 1.00 90.25 72 GLY A O 1
ATOM 533 N N . ARG A 1 73 ? 9.449 14.803 -12.180 1.00 87.50 73 ARG A N 1
ATOM 534 C CA . ARG A 1 73 ? 8.894 16.141 -11.918 1.00 87.50 73 ARG A CA 1
ATOM 535 C C . ARG A 1 73 ? 8.488 16.333 -10.456 1.00 87.50 73 ARG A C 1
ATOM 537 O O . ARG A 1 73 ? 8.673 17.411 -9.903 1.00 87.50 73 ARG A O 1
ATOM 544 N N . SER A 1 74 ? 7.958 15.297 -9.806 1.00 85.00 74 SER A N 1
ATOM 545 C CA . SER A 1 74 ? 7.584 15.366 -8.387 1.00 85.00 74 SER A CA 1
ATOM 546 C C . SER A 1 74 ? 8.799 15.543 -7.475 1.00 85.00 74 SER A C 1
ATOM 548 O O . SER A 1 74 ? 8.751 16.358 -6.559 1.00 85.00 74 SER A O 1
ATOM 550 N N . ARG A 1 75 ? 9.909 14.844 -7.752 1.00 81.19 75 ARG A N 1
ATOM 551 C CA . ARG A 1 75 ? 11.159 15.011 -6.988 1.00 81.19 75 ARG A CA 1
ATOM 552 C C . ARG A 1 75 ? 11.863 16.338 -7.271 1.00 81.19 75 ARG A C 1
ATOM 554 O O . ARG A 1 75 ? 12.498 16.866 -6.371 1.00 81.19 75 ARG A O 1
ATOM 561 N N . SER A 1 76 ? 11.773 16.869 -8.495 1.00 76.81 76 SER A N 1
ATOM 562 C CA . SER A 1 76 ? 12.389 18.160 -8.820 1.00 76.81 76 SER A CA 1
ATOM 563 C C . SER A 1 76 ? 11.631 19.303 -8.153 1.00 76.81 76 SER A C 1
ATOM 565 O O . SER A 1 76 ? 12.256 20.170 -7.566 1.00 76.81 76 SER A O 1
ATOM 567 N N . ARG A 1 77 ? 10.293 19.246 -8.127 1.00 66.44 77 ARG A N 1
ATOM 568 C CA . ARG A 1 77 ? 9.463 20.224 -7.408 1.00 66.44 77 ARG A CA 1
ATOM 569 C C . ARG A 1 77 ? 9.672 20.193 -5.892 1.00 66.44 77 ARG A C 1
ATOM 571 O O . ARG A 1 77 ? 9.535 21.218 -5.252 1.00 66.44 77 ARG A O 1
ATOM 578 N N . ALA A 1 78 ? 10.010 19.035 -5.330 1.00 64.56 78 ALA A N 1
ATOM 579 C CA . ALA A 1 78 ? 10.397 18.917 -3.923 1.00 64.56 78 ALA A CA 1
ATOM 580 C C . ALA A 1 78 ? 11.835 19.401 -3.642 1.00 64.56 78 ALA A C 1
ATOM 582 O O . ALA A 1 78 ? 12.221 19.492 -2.481 1.00 64.56 78 ALA A O 1
ATOM 583 N N . LYS A 1 79 ? 12.638 19.649 -4.690 1.00 62.41 79 LYS A N 1
ATOM 584 C CA . LYS A 1 79 ? 14.032 20.097 -4.591 1.00 62.41 79 LYS A CA 1
ATOM 585 C C . LYS A 1 79 ? 14.196 21.603 -4.818 1.00 62.41 79 LYS A C 1
ATOM 587 O O . LYS A 1 79 ? 15.212 22.125 -4.386 1.00 62.41 79 LYS A O 1
ATOM 592 N N . GLU A 1 80 ? 13.238 22.280 -5.453 1.00 57.22 80 GLU A N 1
ATOM 593 C CA . GLU A 1 80 ? 13.166 23.749 -5.452 1.00 57.22 80 GLU A CA 1
ATOM 594 C C . GLU A 1 80 ? 12.768 24.200 -4.033 1.00 57.22 80 GLU A C 1
ATOM 596 O O . GLU A 1 80 ? 11.632 23.936 -3.626 1.00 57.22 80 GLU A O 1
ATOM 601 N N . PRO A 1 81 ? 13.669 24.798 -3.230 1.00 59.38 81 PRO A N 1
ATOM 602 C CA . PRO A 1 81 ? 13.253 25.461 -2.004 1.00 59.38 81 PRO A CA 1
ATOM 603 C C . PRO A 1 81 ? 12.504 26.744 -2.383 1.00 59.38 81 PRO A C 1
ATOM 605 O O . PRO A 1 81 ? 12.828 27.357 -3.397 1.00 59.38 81 PRO A O 1
ATOM 608 N N . ASP A 1 82 ? 11.511 27.136 -1.582 1.00 59.94 82 ASP A N 1
ATOM 609 C CA . ASP A 1 82 ? 10.784 28.407 -1.711 1.00 59.94 82 ASP A CA 1
ATOM 610 C C . ASP A 1 82 ? 11.758 29.586 -1.903 1.00 59.94 82 ASP A C 1
ATOM 612 O O . ASP A 1 82 ? 12.303 30.130 -0.940 1.00 59.94 82 ASP A O 1
ATOM 616 N N . GLU A 1 83 ? 11.984 30.003 -3.149 1.00 54.50 83 GLU A N 1
ATOM 617 C CA . GLU A 1 83 ? 12.618 31.280 -3.444 1.00 54.50 83 GLU A CA 1
ATOM 618 C C . GLU A 1 83 ? 11.529 32.349 -3.298 1.00 54.50 83 GLU A C 1
ATOM 620 O O . GLU A 1 83 ? 10.694 32.567 -4.178 1.00 54.50 83 GLU A O 1
ATOM 625 N N . ALA A 1 84 ? 11.475 32.956 -2.109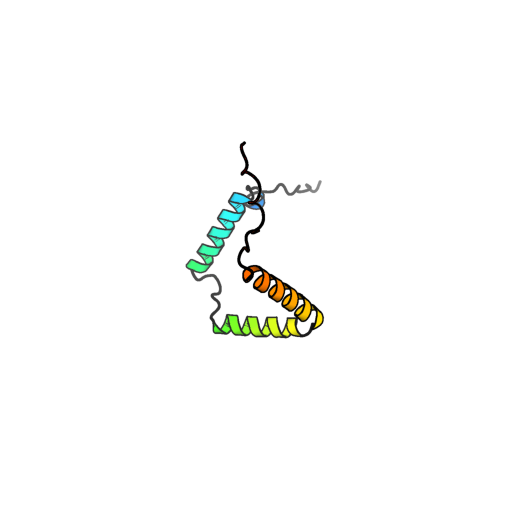 1.00 61.62 84 ALA A N 1
ATOM 626 C CA . ALA A 1 84 ? 10.602 34.087 -1.828 1.00 61.62 84 ALA A CA 1
ATOM 627 C C . ALA A 1 84 ? 10.870 35.223 -2.838 1.00 61.62 84 ALA A C 1
ATOM 629 O O . ALA A 1 84 ? 12.035 35.509 -3.130 1.00 61.62 84 ALA A O 1
ATOM 630 N N . PRO A 1 85 ? 9.838 35.916 -3.356 1.00 51.94 85 PRO A N 1
ATOM 631 C CA . PRO A 1 85 ? 10.043 36.987 -4.321 1.00 51.94 85 PRO A CA 1
ATOM 632 C C . PRO A 1 85 ? 10.744 38.181 -3.659 1.00 51.94 85 PRO A C 1
ATOM 634 O O . PRO A 1 85 ? 10.131 39.006 -2.982 1.00 51.94 85 PRO A O 1
ATOM 637 N N . SER A 1 86 ? 12.052 38.288 -3.885 1.00 61.28 86 SER A N 1
ATOM 638 C CA . SER A 1 86 ? 12.842 39.489 -3.628 1.00 61.28 86 SER A CA 1
ATOM 639 C C . SER A 1 86 ? 12.597 40.499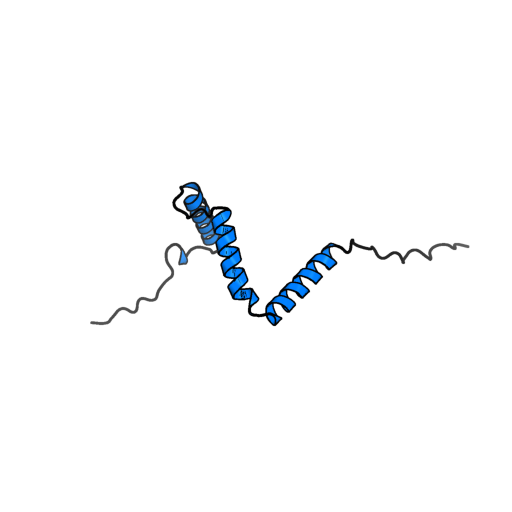 -4.750 1.00 61.28 86 SER A C 1
ATOM 641 O O . SER A 1 86 ? 13.305 40.479 -5.751 1.00 61.28 86 SER A O 1
ATOM 643 N N . ALA A 1 87 ? 11.569 41.344 -4.613 1.00 56.38 87 ALA A N 1
ATOM 644 C CA . ALA A 1 87 ? 11.489 42.661 -5.265 1.00 56.38 87 ALA A CA 1
ATOM 645 C C . ALA A 1 87 ? 10.179 43.390 -4.912 1.00 56.38 87 ALA A C 1
ATOM 647 O O . ALA A 1 87 ? 9.265 43.441 -5.728 1.00 56.38 87 ALA A O 1
ATOM 648 N N . ALA A 1 88 ? 10.082 43.985 -3.719 1.00 53.53 88 ALA A N 1
ATOM 649 C CA . ALA A 1 88 ? 9.104 45.053 -3.454 1.00 53.53 88 ALA A CA 1
ATOM 650 C C . ALA A 1 88 ? 9.447 45.864 -2.189 1.00 53.53 88 ALA A C 1
ATOM 652 O O . ALA A 1 88 ? 8.633 45.969 -1.281 1.00 53.53 88 ALA A O 1
ATOM 653 N N . ILE A 1 89 ? 10.650 46.440 -2.098 1.00 55.88 89 ILE A N 1
ATOM 654 C CA . ILE A 1 89 ? 10.904 47.550 -1.160 1.00 55.88 89 ILE A CA 1
ATOM 655 C C . ILE A 1 89 ? 11.787 48.583 -1.857 1.00 55.88 89 ILE A C 1
ATOM 657 O O . ILE A 1 89 ? 12.995 48.615 -1.648 1.00 55.88 89 ILE A O 1
ATOM 661 N N . LYS A 1 90 ? 11.188 49.420 -2.707 1.00 53.50 90 LYS A N 1
ATOM 662 C CA . LYS A 1 90 ? 11.692 50.766 -3.009 1.00 53.50 90 LYS A CA 1
ATOM 663 C C . LYS A 1 90 ? 10.512 51.669 -3.340 1.00 53.50 90 LYS A C 1
ATOM 665 O O . LYS A 1 90 ? 9.938 51.526 -4.407 1.00 53.50 90 LYS A O 1
ATOM 670 N N . GLU A 1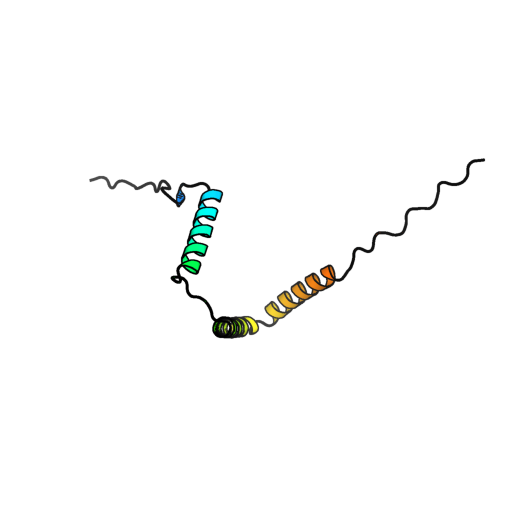 91 ? 10.182 52.532 -2.384 1.00 49.69 91 GLU A N 1
ATOM 671 C CA . GLU A 1 91 ? 9.792 53.947 -2.539 1.00 49.69 91 GLU A CA 1
ATOM 672 C C . GLU A 1 91 ? 8.834 54.369 -1.421 1.00 49.69 91 GLU A C 1
ATOM 674 O O . GLU A 1 91 ? 7.638 54.542 -1.607 1.00 49.69 91 GLU A O 1
ATOM 679 N N . PHE A 1 92 ? 9.398 54.552 -0.229 1.00 51.78 92 PHE A N 1
ATOM 680 C CA . PHE A 1 92 ? 8.912 55.528 0.743 1.00 51.78 92 PHE A CA 1
ATOM 681 C C . PHE A 1 92 ? 10.144 56.144 1.401 1.00 51.78 92 PHE A C 1
ATOM 683 O O . PHE A 1 92 ? 10.609 55.673 2.433 1.00 51.78 92 PHE A O 1
ATOM 690 N N . ALA A 1 93 ? 10.728 57.136 0.731 1.00 53.44 93 ALA A N 1
ATOM 691 C CA . ALA A 1 93 ? 11.632 58.106 1.344 1.00 53.44 93 ALA A CA 1
ATOM 692 C C . ALA A 1 93 ? 11.851 59.285 0.385 1.00 53.44 93 ALA A C 1
ATOM 694 O O . ALA A 1 93 ? 12.809 59.287 -0.382 1.00 53.44 93 ALA A O 1
ATOM 695 N N . HIS A 1 94 ? 10.967 60.283 0.438 1.00 40.06 94 HIS A N 1
ATOM 696 C CA . HIS A 1 94 ? 11.416 61.664 0.617 1.00 40.06 94 HIS A CA 1
ATOM 697 C C . HIS A 1 94 ? 10.252 62.555 1.066 1.00 40.06 94 HIS A C 1
ATOM 699 O O . HIS A 1 94 ? 9.352 62.878 0.297 1.00 40.06 94 HIS A O 1
ATOM 705 N N . GLU A 1 95 ? 10.296 62.911 2.345 1.00 42.75 95 GLU A N 1
ATOM 706 C CA . GLU A 1 95 ? 9.608 64.044 2.951 1.00 42.75 95 GLU A CA 1
ATOM 707 C C . GLU A 1 95 ? 10.554 65.250 2.832 1.00 42.75 95 GLU A C 1
ATOM 709 O O . GLU A 1 95 ? 11.701 65.174 3.281 1.00 42.75 95 GLU A O 1
ATOM 714 N N . ALA A 1 96 ? 10.100 66.302 2.147 1.00 42.09 96 ALA A N 1
ATOM 715 C CA . ALA A 1 96 ? 10.525 67.700 2.269 1.00 42.09 96 ALA A CA 1
ATOM 716 C C . ALA A 1 96 ? 9.513 68.581 1.523 1.00 42.09 96 ALA A C 1
ATOM 718 O O . ALA A 1 96 ? 9.293 68.317 0.318 1.00 42.09 96 ALA A O 1
#

Sequence (96 aa):
MPTQNTSLTPRGFAAMDSERQREISSIGGRAAHAGGHAHRFTSEEARAAGRKGGSAVSRDREHMATIGRRGGRSRSRAKEPDEAPSAAIKEFAHEA

Radius of gyration: 28.48 Å; chains: 1; bounding box: 62×86×39 Å

Organism: NCBI:txid1379159

Secondary structure (DSSP, 8-state):
-----------GGGSS-HHHHHHHHHHHHHHHHHTT-S----HHHHHHHHHHHHHHHTT-HHHHHHHHHHHHHHHHHTTS----------------